Protein AF-A0ABD0R0X5-F1 (afdb_monomer)

Radius of gyration: 23.18 Å; Cα contacts (8 Å, |Δi|>4): 207; chains: 1; bounding box: 58×32×68 Å

Foldseek 3Di:
DDDDDFPDDDDDVDDDDDGDDDDDDAQDPDPDDDDDDDDDPDDDDDDDDDDDFAWAPWDADQQWTWHIGGDRDQKDKTFIAGAPQKDFDDDDRDTWIWIAGRNRDTDPDIPGHIDGHPPWDQPPNNRHTD

Organism: Cirrhinus mrigala (NCBI:txid683832)

Sequence (130 aa):
VDTVAADFLLRKGGEKKFNVKTLRLGPLTKRGFYLAFQAQGACMALLSVRVFFKKCPSLTRSLSVFPETVPRSLVQEAVGQCVANAAQPGPNPRPPKMFCGEDGQWVDQPTTTCTCLPGFEASHGELECR

Solvent-accessible surface area (backbone atoms only — not comparable to full-atom values): 8577 Å² total; per-residue (Å²): 137,86,88,87,78,73,89,65,80,87,48,93,95,50,76,92,73,86,72,87,86,90,80,87,79,72,91,78,86,61,102,71,84,86,87,84,87,88,81,78,99,65,96,80,82,90,86,80,86,86,87,83,84,55,46,20,69,62,46,66,52,52,25,25,39,33,64,66,41,70,42,90,41,72,65,25,83,44,74,28,40,52,30,68,59,31,40,55,76,70,99,76,62,70,74,27,32,39,41,26,30,53,84,24,43,63,58,97,67,58,82,42,61,32,41,51,37,93,94,34,42,73,36,88,86,29,55,38,37,86

Secondary structure (DSSP, 8-state):
-PPP--SS---TTS---------PPPP--SS--------SS---------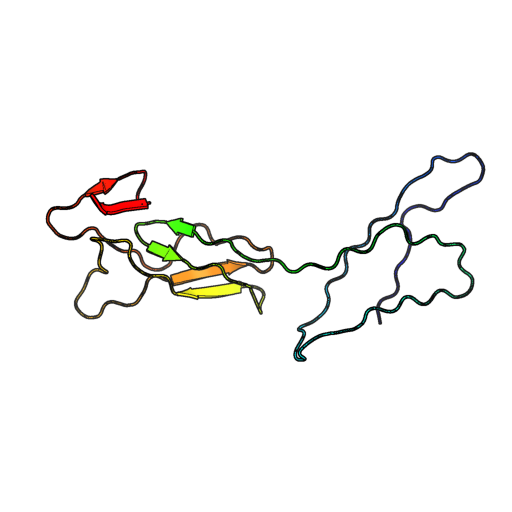-----BPPEEETTEEE--B--SSSEEEEE-EEPTTEE--SSS----EEEEETTSPBPSS-SS--EEPTT--EETTTTEE-

pLDDT: mean 92.13, std 5.0, range [68.5, 98.31]

InterPro domains:
  IPR001090 Ephrin, ligand binding domain [PF01404] (1-56)
  IPR001090 Ephrin, ligand binding domain [PS51550] (1-61)
  IPR001426 Tyrosine-protein kinase, receptor class V, conserved site [PS00791] (100-121)
  IPR008979 Galactose-binding-like domain superfamily [SSF49785] (1-54)
  IPR050449 Ephrin receptor tyrosine kinases [PTHR46877] (1-129)
  IPR061283 Ephrin, cysteine rich domain [PF25599] (57-116)

Nearest PDB structures (foldseek):
  3o8e-assembly1_B  TM=4.842E-01  e=9.921E-01  Homo sapiens
  3l89-assembly2_P  TM=5.386E-01  e=1.807E+00  Homo sapiens
  3o8e-assembly2_D  TM=4.346E-01  e=1.807E+00  Homo sapiens
  8tum-assembly1_e  TM=3.747E-01  e=2.127E+00  Pseudomonas aeruginosa PAO1

Structure (mmCIF, N/CA/C/O backbone):
data_AF-A0ABD0R0X5-F1
#
_entry.id   AF-A0ABD0R0X5-F1
#
loop_
_atom_site.group_PDB
_atom_site.id
_atom_site.type_symbol
_atom_site.label_atom_id
_atom_site.label_alt_id
_atom_site.label_comp_id
_atom_site.label_asym_id
_atom_site.label_entity_id
_atom_site.label_seq_id
_atom_site.pdbx_PDB_ins_code
_atom_site.Cartn_x
_atom_site.Cartn_y
_atom_site.Cartn_z
_atom_site.occupancy
_atom_site.B_iso_or_equiv
_atom_site.auth_seq_id
_atom_site.auth_comp_id
_atom_site.auth_asym_id
_atom_site.auth_atom_id
_atom_site.pdbx_PDB_model_num
ATOM 1 N N . VAL A 1 1 ? 0.006 -0.371 25.856 1.00 68.50 1 VAL A N 1
ATOM 2 C CA . VAL A 1 1 ?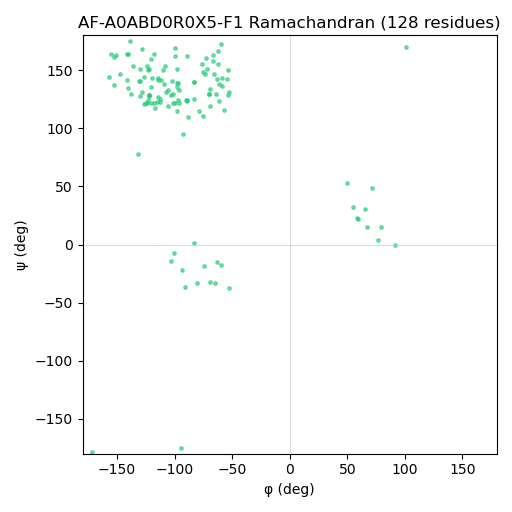 -1.451 -0.255 26.082 1.00 68.50 1 VAL A CA 1
ATOM 3 C C . VAL A 1 1 ? -1.774 1.204 25.877 1.00 68.50 1 VAL A C 1
ATOM 5 O O . VAL A 1 1 ? -1.196 2.011 26.592 1.00 68.50 1 VAL A O 1
ATOM 8 N N . ASP A 1 2 ? -2.585 1.526 24.873 1.00 83.31 2 ASP A N 1
ATOM 9 C CA . ASP A 1 2 ? -2.947 2.912 24.564 1.00 83.31 2 ASP A CA 1
ATOM 10 C C . ASP A 1 2 ? -4.305 3.253 25.174 1.00 83.31 2 ASP A C 1
ATOM 12 O O . ASP A 1 2 ? -5.238 2.447 25.129 1.00 83.31 2 ASP A O 1
ATOM 16 N N . THR A 1 3 ? -4.418 4.459 25.726 1.00 87.50 3 THR A N 1
ATOM 17 C CA . THR A 1 3 ? -5.678 4.989 26.256 1.00 87.50 3 THR A CA 1
ATOM 18 C C . THR A 1 3 ? -6.421 5.730 25.151 1.00 87.50 3 THR A C 1
ATOM 20 O O . THR A 1 3 ? -5.892 6.662 24.548 1.00 87.50 3 THR A O 1
ATOM 23 N N . VAL A 1 4 ? -7.669 5.336 24.900 1.00 89.38 4 VAL A N 1
ATOM 24 C CA . VAL A 1 4 ? -8.527 5.954 23.883 1.00 89.38 4 VAL A CA 1
ATOM 25 C 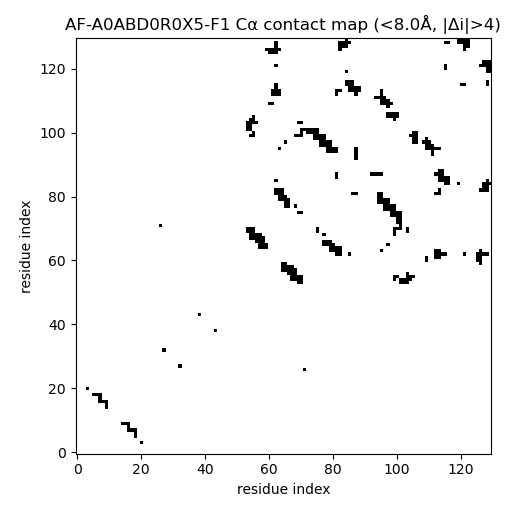C . VAL A 1 4 ? -9.515 6.900 24.555 1.00 89.38 4 VAL A C 1
ATOM 27 O O . VAL A 1 4 ? -10.312 6.475 25.387 1.00 89.38 4 VAL A O 1
ATOM 30 N N . ALA A 1 5 ? -9.487 8.174 24.167 1.00 89.50 5 ALA A N 1
ATOM 31 C CA . ALA A 1 5 ? -10.439 9.184 24.622 1.00 89.50 5 ALA A CA 1
ATOM 32 C C . ALA A 1 5 ? -11.410 9.581 23.501 1.00 89.50 5 ALA A C 1
ATOM 34 O O . ALA A 1 5 ? -11.085 9.491 22.316 1.00 89.50 5 ALA A O 1
ATOM 35 N N . ALA A 1 6 ? -12.604 10.030 23.882 1.00 90.81 6 ALA A N 1
ATOM 36 C CA . ALA A 1 6 ? -13.567 10.617 22.959 1.00 90.81 6 ALA A CA 1
ATOM 37 C C . ALA A 1 6 ? -13.252 12.102 22.727 1.00 90.81 6 ALA A C 1
ATOM 39 O O . ALA A 1 6 ? -12.944 12.818 23.677 1.00 90.81 6 ALA A O 1
ATOM 40 N N . ASP A 1 7 ? -13.394 12.566 21.487 1.00 90.50 7 ASP A N 1
ATOM 41 C CA . ASP A 1 7 ? -13.358 13.997 21.156 1.00 90.50 7 ASP A CA 1
ATOM 42 C C . ASP A 1 7 ? -14.712 14.658 21.447 1.00 90.50 7 ASP A C 1
ATOM 44 O O . ASP A 1 7 ? -14.787 15.813 21.863 1.00 90.50 7 ASP A O 1
ATOM 48 N N . PHE A 1 8 ? -15.800 13.901 21.274 1.00 90.62 8 PHE A N 1
ATOM 49 C CA . PHE A 1 8 ? -17.169 14.342 21.516 1.00 90.62 8 PHE A CA 1
ATOM 50 C C . PHE A 1 8 ? -17.860 13.442 22.538 1.00 90.62 8 PHE A C 1
ATOM 52 O O . PHE A 1 8 ? -17.910 12.219 22.381 1.00 90.62 8 PHE A O 1
ATOM 59 N N . LEU A 1 9 ? -18.451 14.062 23.559 1.00 89.31 9 LEU A N 1
ATOM 60 C CA . LEU A 1 9 ? -19.263 13.385 24.567 1.00 89.31 9 LEU A CA 1
ATOM 61 C C . LEU A 1 9 ? -20.748 13.526 24.232 1.00 89.31 9 LEU A C 1
ATOM 63 O O . LEU A 1 9 ? -21.219 14.621 23.920 1.00 89.31 9 LEU A O 1
ATOM 67 N N . LEU A 1 10 ? -21.495 12.427 24.344 1.00 87.25 10 LEU A N 1
ATOM 68 C CA . LEU A 1 10 ? -22.945 12.453 24.187 1.00 87.25 10 LEU A CA 1
ATOM 69 C C . LEU A 1 10 ? -23.573 13.189 25.379 1.00 87.25 10 LEU A C 1
ATOM 71 O O . LEU A 1 10 ? -23.435 12.763 26.524 1.00 87.25 10 LEU A O 1
ATOM 75 N N . ARG A 1 11 ? -24.274 14.292 25.105 1.00 86.94 11 ARG A N 1
ATOM 76 C CA . ARG A 1 11 ? -25.010 15.075 26.109 1.00 86.94 11 ARG A CA 1
ATOM 77 C C . ARG A 1 11 ? -26.513 14.922 25.901 1.00 86.94 11 ARG A C 1
ATOM 79 O O . ARG A 1 11 ? -26.977 14.738 24.777 1.00 86.94 11 ARG A O 1
ATOM 86 N N . LYS A 1 12 ? -27.289 15.017 26.983 1.00 85.06 12 LYS A N 1
ATOM 87 C CA . LYS A 1 12 ? -28.757 14.965 26.923 1.00 85.06 12 LYS A CA 1
ATOM 88 C C . LYS A 1 12 ? -29.277 16.134 26.073 1.00 85.06 12 LYS A C 1
ATOM 90 O O . LYS A 1 12 ? -28.956 17.279 26.366 1.00 85.06 12 LYS A O 1
ATOM 95 N N . GLY A 1 13 ? -30.043 15.832 25.022 1.00 84.75 13 GLY A N 1
ATOM 96 C CA . GLY A 1 13 ? -30.529 16.828 24.054 1.00 84.75 13 GLY A CA 1
ATOM 97 C C . GLY A 1 13 ? -29.483 17.310 23.039 1.00 84.75 13 GLY A C 1
ATOM 98 O O . GLY A 1 13 ? -29.781 18.198 22.250 1.00 84.75 13 GLY A O 1
ATOM 99 N N . GLY A 1 14 ? -28.271 16.745 23.055 1.00 81.75 14 GLY A N 1
ATOM 100 C CA . GLY A 1 14 ? -27.226 17.035 22.077 1.00 81.75 14 GLY A CA 1
ATOM 101 C C . GLY A 1 14 ? -27.290 16.125 20.851 1.00 81.75 14 GLY A C 1
ATOM 102 O O . GLY A 1 14 ? -27.880 15.042 20.880 1.00 81.75 14 GLY A O 1
ATOM 103 N N . GLU A 1 15 ? -26.632 16.550 19.776 1.00 84.94 15 GLU A N 1
ATOM 104 C CA . GLU A 1 15 ? -26.463 15.732 18.576 1.00 84.94 15 GLU A CA 1
ATOM 105 C C . GLU A 1 15 ? -25.651 14.465 18.862 1.00 84.94 15 GLU A C 1
ATOM 107 O O . GLU A 1 15 ? -24.653 14.478 19.592 1.00 84.94 15 GLU A O 1
ATOM 112 N N . LYS A 1 16 ? -26.046 13.360 18.224 1.00 85.19 16 LYS A N 1
ATOM 113 C CA . LYS A 1 16 ? -25.260 12.126 18.232 1.00 85.19 16 LYS A CA 1
ATOM 114 C C . LYS A 1 16 ? -24.067 12.292 17.294 1.00 85.19 16 LYS A C 1
ATOM 116 O O . LYS A 1 16 ? -24.237 12.325 16.079 1.00 85.19 16 LYS A O 1
ATOM 121 N N . LYS A 1 17 ? -22.863 12.363 17.863 1.00 89.12 17 LYS A N 1
ATOM 122 C CA . LYS A 1 17 ? -21.594 12.376 17.124 1.00 89.12 17 LYS A CA 1
ATOM 123 C C . LYS A 1 17 ? -20.827 11.083 17.375 1.00 89.12 17 LYS A C 1
ATOM 125 O O . LYS A 1 17 ? -20.816 10.570 18.493 1.00 89.12 17 LYS A O 1
ATOM 130 N N . PHE A 1 18 ? -20.186 10.567 16.333 1.00 91.44 18 PHE A N 1
ATOM 131 C CA . PHE A 1 18 ? -19.337 9.384 16.420 1.00 91.44 18 PHE A CA 1
ATOM 132 C C . PHE A 1 18 ? -17.875 9.794 16.562 1.00 91.44 18 PHE A C 1
ATOM 134 O O . PHE A 1 18 ? -17.416 10.724 15.903 1.00 91.44 18 PHE A O 1
ATOM 141 N N . ASN A 1 19 ? -17.146 9.085 17.421 1.00 93.25 19 ASN A N 1
ATOM 142 C CA . ASN A 1 19 ? -15.714 9.283 17.604 1.00 93.25 19 ASN A CA 1
ATOM 143 C C . ASN A 1 19 ? -14.954 8.267 16.750 1.00 93.25 19 ASN A C 1
ATOM 145 O O . ASN A 1 19 ? -15.269 7.078 16.786 1.00 93.25 19 ASN A O 1
ATOM 149 N N . VAL A 1 20 ? -13.940 8.726 16.018 1.00 95.19 20 VAL A N 1
ATOM 150 C CA . VAL A 1 20 ? -13.036 7.863 15.248 1.00 95.19 20 VAL A CA 1
ATOM 151 C C . VAL A 1 20 ? -11.624 8.087 15.759 1.00 95.19 20 VAL A C 1
ATOM 153 O O . VAL A 1 20 ? -11.122 9.207 15.738 1.00 95.19 20 VAL A O 1
ATOM 156 N N . LYS A 1 21 ? -10.982 7.015 16.224 1.00 94.50 21 LYS A N 1
ATOM 157 C CA . LYS A 1 21 ? -9.595 7.037 16.685 1.00 94.50 21 LYS A CA 1
ATOM 158 C C . LYS A 1 21 ? -8.780 6.028 15.895 1.00 94.50 21 LYS A C 1
ATOM 160 O O . LYS A 1 21 ? -9.118 4.848 15.850 1.00 94.50 21 LYS A O 1
ATOM 165 N N . THR A 1 22 ? -7.706 6.514 15.283 1.00 93.56 22 THR A N 1
ATOM 166 C CA . THR A 1 22 ? -6.752 5.702 14.526 1.00 93.56 22 THR A CA 1
ATOM 167 C C . THR A 1 22 ? -5.482 5.566 15.348 1.00 93.56 22 THR A C 1
ATOM 169 O O . THR A 1 22 ? -4.839 6.564 15.661 1.00 93.56 22 THR A O 1
ATOM 172 N N . LEU A 1 23 ? -5.124 4.331 15.689 1.00 92.44 23 LEU A N 1
ATOM 173 C CA . LEU A 1 23 ? -3.910 4.001 16.430 1.00 92.44 23 LEU A CA 1
ATOM 174 C C . LEU A 1 23 ? -2.973 3.193 15.538 1.00 92.44 23 LEU A C 1
ATOM 176 O O . LEU A 1 23 ? -3.419 2.338 14.769 1.00 92.44 23 LEU A O 1
ATOM 180 N N . ARG A 1 24 ? -1.670 3.453 15.649 1.00 89.12 24 ARG A N 1
ATOM 181 C CA . ARG A 1 24 ? -0.642 2.652 14.982 1.00 89.12 24 ARG A CA 1
ATOM 182 C C . ARG A 1 24 ? -0.232 1.510 15.899 1.00 89.12 24 ARG A C 1
ATOM 184 O O . ARG A 1 24 ? 0.217 1.740 17.016 1.00 89.12 24 ARG A O 1
ATOM 191 N N . LEU A 1 25 ? -0.358 0.285 15.406 1.00 88.75 25 LEU A N 1
ATOM 192 C CA . LEU A 1 25 ? 0.149 -0.897 16.093 1.00 88.75 25 LEU A CA 1
ATOM 193 C C . LEU A 1 25 ? 1.599 -1.117 15.648 1.00 88.75 25 LEU A C 1
ATOM 195 O O . LEU A 1 25 ? 1.871 -1.168 14.449 1.00 88.75 25 LEU A O 1
ATOM 199 N N . GLY A 1 26 ? 2.521 -1.174 16.616 1.00 78.56 26 GLY A N 1
ATOM 200 C CA . GLY A 1 26 ? 3.964 -1.316 16.378 1.00 78.56 26 GLY A CA 1
ATOM 201 C C . GLY A 1 26 ? 4.335 -2.598 15.620 1.00 78.56 26 GLY A C 1
ATOM 202 O O . GLY A 1 26 ? 3.469 -3.448 15.393 1.00 78.56 26 GLY A O 1
ATOM 203 N N . PRO A 1 27 ? 5.609 -2.766 15.215 1.00 86.75 27 PRO A N 1
ATOM 204 C CA . PRO A 1 27 ? 5.993 -3.830 14.295 1.00 86.75 27 PRO A CA 1
ATOM 205 C C . PRO A 1 27 ? 5.594 -5.203 14.844 1.00 86.75 27 PRO A C 1
ATOM 207 O O . PRO A 1 27 ? 6.079 -5.656 15.882 1.00 86.75 27 PRO A O 1
ATOM 210 N N . LEU A 1 28 ? 4.690 -5.869 14.129 1.00 89.75 28 LEU A N 1
ATOM 211 C CA . LEU A 1 28 ? 4.209 -7.196 14.485 1.00 89.75 28 LEU A CA 1
ATOM 212 C C . LEU A 1 28 ? 5.252 -8.234 14.059 1.00 89.75 28 LEU A C 1
ATOM 214 O O . LEU A 1 28 ? 5.523 -8.408 12.873 1.00 89.75 28 LEU A O 1
ATOM 218 N N . THR A 1 29 ? 5.847 -8.926 15.032 1.00 90.81 29 THR A N 1
ATOM 219 C CA . THR A 1 29 ? 6.917 -9.918 14.796 1.00 90.81 29 THR A CA 1
ATOM 220 C C . THR A 1 29 ? 6.438 -11.366 14.885 1.00 90.81 29 THR A C 1
ATOM 222 O O . THR A 1 29 ? 7.144 -12.289 14.482 1.00 90.81 29 THR A O 1
ATOM 225 N N . LYS A 1 30 ? 5.239 -11.589 15.432 1.00 94.75 30 LYS A N 1
ATOM 226 C CA . LYS A 1 30 ? 4.602 -12.906 15.540 1.00 94.75 30 LYS A CA 1
ATOM 227 C C . LYS A 1 30 ? 3.565 -13.079 14.430 1.00 94.75 30 LYS A C 1
ATOM 229 O O . LYS A 1 30 ? 3.191 -12.126 13.757 1.00 94.75 30 LYS A O 1
ATOM 234 N N . ARG A 1 31 ? 3.072 -14.309 14.262 1.00 94.62 31 ARG A N 1
ATOM 235 C CA . ARG A 1 31 ? 2.096 -14.667 13.212 1.00 94.62 31 ARG A CA 1
ATOM 236 C C . ARG A 1 31 ? 0.738 -13.963 13.339 1.00 94.62 31 ARG A C 1
ATOM 238 O O . ARG A 1 31 ? -0.034 -13.986 12.392 1.00 94.62 31 ARG A O 1
ATOM 245 N N . GLY A 1 32 ? 0.439 -13.371 14.490 1.00 92.94 32 GLY A N 1
ATOM 246 C CA . GLY A 1 32 ? -0.814 -12.673 14.735 1.00 92.94 32 GLY A CA 1
ATOM 247 C C . GLY A 1 32 ? -0.792 -11.936 16.067 1.00 92.94 32 GLY A C 1
ATOM 248 O O . GLY A 1 32 ? 0.211 -11.951 16.785 1.00 92.94 32 GLY A O 1
ATOM 249 N N . PHE A 1 33 ? -1.910 -11.294 16.380 1.00 93.81 33 PHE A N 1
ATOM 250 C CA . PHE A 1 33 ? -2.117 -10.536 17.607 1.00 93.81 33 PHE A CA 1
ATOM 251 C C . PHE A 1 33 ? -3.598 -10.561 17.994 1.00 93.81 33 PHE A C 1
ATOM 253 O O . PHE A 1 33 ? -4.457 -10.868 17.169 1.00 93.81 33 PHE A O 1
ATOM 260 N N . TYR A 1 34 ? -3.881 -10.215 19.246 1.00 94.88 34 TYR A N 1
ATOM 261 C CA . TYR A 1 34 ? -5.235 -10.052 19.763 1.00 94.88 34 TYR A CA 1
ATOM 262 C C . TYR A 1 34 ? -5.451 -8.589 20.139 1.00 94.88 34 TYR A C 1
ATOM 264 O O . TYR A 1 34 ? -4.537 -7.934 20.641 1.00 94.88 34 TYR A O 1
ATOM 272 N N . LEU A 1 35 ? -6.663 -8.087 19.909 1.00 94.56 35 LEU A N 1
ATOM 273 C CA . LEU A 1 35 ? -7.109 -6.794 20.419 1.00 94.56 35 LEU A CA 1
ATOM 274 C C . LEU A 1 35 ? -8.084 -7.028 21.567 1.00 94.56 35 LEU A C 1
ATOM 276 O O . LEU A 1 35 ? -9.003 -7.834 21.447 1.00 94.56 35 LEU A O 1
ATOM 280 N N . ALA A 1 36 ? -7.884 -6.305 22.663 1.00 94.12 36 ALA A N 1
ATOM 281 C CA . ALA A 1 36 ? -8.771 -6.310 23.815 1.00 94.12 36 ALA A CA 1
ATOM 282 C C . ALA A 1 36 ? -9.099 -4.867 24.205 1.00 94.12 36 ALA A C 1
ATOM 284 O O . ALA A 1 36 ? -8.233 -3.993 24.159 1.00 94.12 36 ALA A O 1
ATOM 285 N N . PHE A 1 37 ? -10.350 -4.632 24.595 1.00 92.75 37 PHE A N 1
ATOM 286 C CA . PHE A 1 37 ? -10.849 -3.327 25.014 1.00 92.75 37 PHE A CA 1
ATOM 287 C C . PHE A 1 37 ? -11.237 -3.410 26.484 1.00 92.75 37 PHE A C 1
ATOM 289 O O . PHE A 1 37 ? -12.067 -4.235 26.861 1.00 92.75 37 PHE A O 1
ATOM 296 N N . GLN A 1 38 ? -10.638 -2.556 27.308 1.00 91.88 38 GLN A N 1
ATOM 297 C CA . GLN A 1 38 ? -10.974 -2.443 28.719 1.00 91.88 38 GLN A CA 1
ATOM 298 C C . GLN A 1 38 ? -11.588 -1.070 28.974 1.00 91.88 38 GLN A C 1
ATOM 300 O O . GLN A 1 38 ? -10.993 -0.050 28.635 1.00 91.88 38 GLN A O 1
ATOM 305 N N . ALA A 1 39 ? -12.766 -1.052 29.591 1.00 88.38 39 ALA A N 1
ATOM 306 C CA . ALA A 1 39 ? -13.431 0.162 30.035 1.00 88.38 39 ALA A CA 1
ATOM 307 C C . ALA A 1 39 ? -13.689 0.064 31.540 1.00 88.38 39 ALA A C 1
ATOM 309 O O . ALA A 1 39 ? -14.241 -0.927 32.013 1.00 88.38 39 ALA A O 1
ATOM 310 N N . GLN A 1 40 ? -13.288 1.088 32.290 1.00 87.50 40 GLN A N 1
ATOM 311 C CA . GLN A 1 40 ? -13.570 1.212 33.719 1.00 87.50 40 GLN A CA 1
ATOM 312 C C . GLN A 1 40 ? -14.262 2.553 33.955 1.00 87.50 40 GLN A C 1
ATOM 314 O O . GLN A 1 40 ? -13.732 3.595 33.580 1.00 87.50 40 GLN A O 1
ATOM 319 N N . GLY A 1 41 ? -15.468 2.529 34.526 1.00 86.44 41 GLY A N 1
ATOM 320 C CA . GLY A 1 41 ? -16.210 3.749 34.865 1.00 86.44 41 GLY A CA 1
ATOM 321 C C . GLY A 1 41 ? -16.683 4.599 33.674 1.00 86.44 41 GLY A C 1
ATOM 322 O O . GLY A 1 41 ? -17.061 5.749 33.874 1.00 86.44 41 GLY A O 1
ATOM 323 N N . ALA A 1 42 ? -16.677 4.066 32.446 1.00 86.50 42 ALA A N 1
ATOM 324 C CA . ALA A 1 42 ? -17.097 4.783 31.241 1.00 86.50 42 ALA A CA 1
ATOM 325 C C . ALA A 1 42 ? -18.425 4.246 30.684 1.00 86.50 42 ALA A C 1
ATOM 327 O O . ALA A 1 42 ? -18.624 3.037 30.583 1.00 86.50 42 ALA A O 1
ATOM 328 N N . CYS A 1 43 ? -19.309 5.148 30.251 1.00 88.56 43 CYS A N 1
ATOM 329 C CA . CYS A 1 43 ? -20.475 4.807 29.435 1.00 88.56 43 CYS A CA 1
ATOM 330 C C . 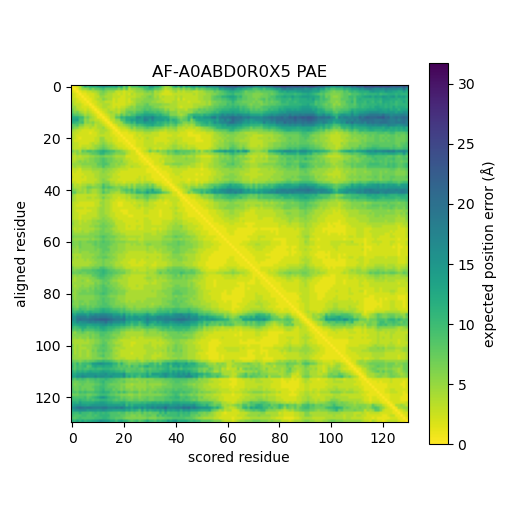CYS A 1 43 ? -20.089 4.948 27.957 1.00 88.56 43 CYS A C 1
ATOM 332 O O . CYS A 1 43 ? -20.091 6.052 27.412 1.00 88.56 43 CYS A O 1
ATOM 334 N N . MET A 1 44 ? -19.689 3.842 27.326 1.00 88.88 44 MET A N 1
ATOM 335 C CA . MET A 1 44 ? -19.226 3.830 25.937 1.00 88.88 44 MET A CA 1
ATOM 336 C C . MET A 1 44 ? -19.921 2.751 25.108 1.00 88.88 44 MET A C 1
ATOM 338 O O . MET A 1 44 ? -20.281 1.695 25.620 1.00 88.88 44 MET A O 1
ATOM 342 N N . ALA A 1 45 ? -20.047 3.008 23.807 1.00 89.75 45 ALA A N 1
ATOM 343 C CA . ALA A 1 45 ? -20.478 2.028 22.819 1.00 89.75 45 ALA A CA 1
ATOM 344 C C . ALA A 1 45 ? -19.410 1.919 21.726 1.00 89.75 45 ALA A C 1
ATOM 346 O O . ALA A 1 45 ? -19.066 2.914 21.085 1.00 89.75 45 ALA A O 1
ATOM 347 N N . LEU A 1 46 ? -18.880 0.713 21.518 1.00 93.06 46 LEU A N 1
ATOM 348 C CA . LEU A 1 46 ? -17.940 0.425 20.439 1.00 93.06 46 LEU A CA 1
ATOM 349 C C . LEU A 1 46 ? -18.729 0.028 19.189 1.00 93.06 46 LEU A C 1
ATOM 351 O O . LEU A 1 46 ? -19.345 -1.031 19.160 1.00 93.06 46 LEU A O 1
ATOM 355 N N . LEU A 1 47 ? -18.738 0.892 18.173 1.00 94.25 47 LEU A N 1
ATOM 356 C CA . LEU A 1 47 ? -19.596 0.703 16.995 1.00 94.25 47 LEU A CA 1
ATOM 357 C C . LEU A 1 47 ? -18.926 -0.090 15.872 1.00 94.25 47 LEU A C 1
ATOM 359 O O . LEU A 1 47 ? -19.588 -0.845 15.169 1.00 94.25 47 LEU A O 1
ATOM 363 N N . SER A 1 48 ? -17.625 0.106 15.669 1.00 96.00 48 SER A N 1
ATOM 364 C CA . SER A 1 48 ? -16.863 -0.574 14.625 1.00 96.00 48 SER A CA 1
ATOM 365 C C . SER A 1 48 ? -15.386 -0.603 14.985 1.00 96.00 48 SER A C 1
ATOM 367 O O . SER A 1 48 ? -14.856 0.349 15.560 1.00 96.00 48 SER A O 1
ATOM 369 N N . VAL A 1 49 ? -14.724 -1.699 14.625 1.00 96.12 49 VAL A N 1
ATOM 370 C CA . VAL A 1 49 ? -13.275 -1.856 14.716 1.00 96.12 49 VAL A CA 1
ATOM 371 C C . VAL A 1 49 ? -12.784 -2.291 13.348 1.00 96.12 49 VAL A C 1
ATOM 373 O O . VAL A 1 49 ? -13.185 -3.336 12.840 1.00 96.12 49 VAL A O 1
ATOM 376 N N . ARG A 1 50 ? -11.896 -1.494 12.753 1.00 96.81 50 ARG A N 1
ATOM 377 C CA . ARG A 1 50 ? -11.240 -1.833 11.493 1.00 96.81 50 ARG A CA 1
ATOM 378 C C . ARG A 1 50 ? -9.747 -1.960 11.722 1.00 96.81 50 ARG A C 1
ATOM 380 O O . ARG A 1 50 ? -9.078 -0.987 12.054 1.00 96.81 50 ARG A O 1
ATOM 387 N N . VAL A 1 51 ? -9.237 -3.158 11.483 1.00 95.56 51 VAL A N 1
ATOM 388 C CA . VAL A 1 51 ? -7.806 -3.450 11.470 1.00 95.56 51 VAL A CA 1
ATOM 389 C C . VAL A 1 51 ? -7.358 -3.516 10.019 1.00 95.56 51 VAL A C 1
ATOM 391 O O . VAL A 1 51 ? -7.990 -4.184 9.204 1.00 95.56 51 VAL A O 1
ATOM 394 N N . PHE A 1 52 ? -6.291 -2.803 9.680 1.00 94.50 52 PHE A N 1
ATOM 395 C CA . PHE A 1 52 ? -5.739 -2.802 8.332 1.00 94.50 52 PHE A CA 1
ATOM 396 C C . PHE A 1 52 ? -4.243 -2.498 8.367 1.00 94.50 52 PHE A C 1
ATOM 398 O O . PHE A 1 52 ? -3.726 -1.944 9.335 1.00 94.50 52 PHE A O 1
ATOM 405 N N . PHE A 1 53 ? -3.566 -2.843 7.280 1.00 94.12 53 PHE A N 1
ATOM 406 C CA . PHE A 1 53 ? -2.225 -2.372 6.967 1.00 94.12 53 PHE A CA 1
ATOM 407 C C . PHE A 1 53 ? -2.272 -1.644 5.626 1.00 94.12 53 PHE A C 1
ATOM 409 O O . PHE A 1 53 ? -3.210 -1.815 4.842 1.00 94.12 53 PHE A O 1
ATOM 416 N N . LYS A 1 54 ? -1.274 -0.804 5.379 1.00 95.31 54 LYS A N 1
ATOM 417 C CA . LYS A 1 54 ? -1.118 -0.104 4.108 1.00 95.31 54 LYS A CA 1
ATOM 418 C C . LYS A 1 54 ? -0.120 -0.849 3.231 1.00 95.31 54 LYS A C 1
ATOM 420 O O . LYS A 1 54 ? 0.766 -1.531 3.740 1.00 95.31 54 LYS A O 1
ATOM 425 N N . LYS A 1 55 ? -0.296 -0.739 1.919 1.00 97.19 55 LYS A N 1
ATOM 426 C CA . LYS A 1 55 ? 0.566 -1.353 0.910 1.00 97.19 55 LYS A CA 1
ATOM 427 C C . LYS A 1 55 ? 0.612 -0.459 -0.319 1.00 97.19 55 LYS A C 1
ATOM 429 O O . LYS A 1 55 ? -0.398 0.169 -0.632 1.00 97.19 55 LYS A O 1
ATOM 434 N N . CYS A 1 56 ? 1.747 -0.440 -1.001 1.00 98.31 56 CYS A N 1
ATOM 435 C CA . CYS A 1 56 ? 1.841 0.143 -2.327 1.00 98.31 56 CYS A CA 1
ATOM 436 C C . CYS A 1 56 ? 1.371 -0.901 -3.350 1.00 98.31 56 CYS A C 1
ATOM 438 O O . CYS A 1 56 ? 1.880 -2.028 -3.323 1.00 98.31 56 CYS A O 1
ATOM 440 N N . PRO A 1 57 ? 0.385 -0.586 -4.210 1.00 97.94 57 PRO A N 1
ATOM 441 C CA . PRO A 1 57 ? -0.114 -1.527 -5.208 1.00 97.94 57 PRO A CA 1
ATOM 442 C C . PRO A 1 57 ? 0.963 -1.827 -6.255 1.00 97.94 57 PRO A C 1
ATOM 444 O O . PRO A 1 57 ? 1.924 -1.070 -6.394 1.00 97.94 57 PRO A O 1
ATOM 447 N N . SER A 1 58 ? 0.792 -2.908 -7.019 1.00 97.38 58 SER A N 1
ATOM 448 C CA . SER A 1 58 ? 1.645 -3.123 -8.190 1.00 97.38 58 SER A CA 1
ATOM 449 C C . SER A 1 58 ? 1.512 -1.944 -9.159 1.00 97.38 58 SER A C 1
ATOM 451 O O . SER A 1 58 ? 0.412 -1.434 -9.377 1.00 97.38 58 SER A O 1
ATOM 453 N N . LEU A 1 59 ? 2.644 -1.493 -9.691 1.00 95.81 59 LEU A N 1
ATOM 454 C CA . LEU A 1 59 ? 2.743 -0.306 -10.530 1.00 95.81 59 LEU A CA 1
ATOM 455 C C . LEU A 1 59 ? 3.721 -0.575 -11.668 1.00 95.81 59 LEU A C 1
ATOM 457 O O . LEU A 1 59 ? 4.828 -1.048 -11.424 1.00 95.81 59 LEU A O 1
ATOM 461 N N . THR A 1 60 ? 3.345 -0.201 -12.886 1.00 95.81 60 THR A N 1
ATOM 462 C CA . THR A 1 60 ? 4.286 -0.086 -14.002 1.00 95.81 60 THR A CA 1
ATOM 463 C C . THR A 1 60 ? 4.595 1.386 -14.230 1.00 95.81 60 THR A C 1
ATOM 465 O O . THR A 1 60 ? 3.678 2.200 -14.328 1.00 95.81 60 THR A O 1
ATOM 468 N N . ARG A 1 61 ? 5.878 1.745 -14.281 1.00 94.12 61 ARG A N 1
ATOM 469 C CA . ARG A 1 61 ? 6.339 3.112 -14.543 1.00 94.12 61 ARG A CA 1
ATOM 470 C C . ARG A 1 61 ? 7.720 3.075 -15.181 1.00 94.12 61 ARG A C 1
ATOM 472 O O . ARG A 1 61 ? 8.570 2.303 -14.742 1.00 94.12 61 ARG A O 1
ATOM 479 N N . SER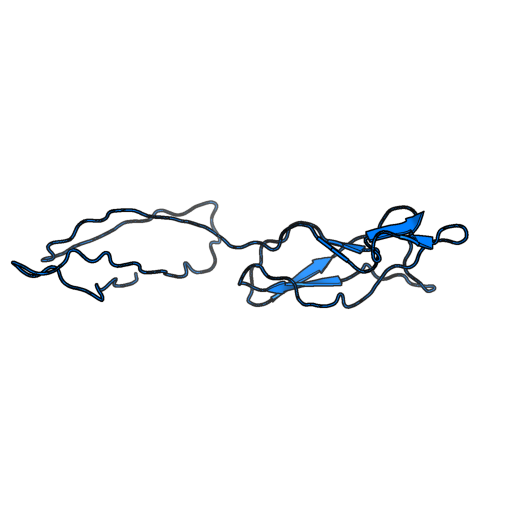 A 1 62 ? 7.939 3.902 -16.202 1.00 93.88 62 SER A N 1
ATOM 480 C CA . SER A 1 62 ? 9.223 4.007 -16.908 1.00 93.88 62 SER A CA 1
ATOM 481 C C . SER A 1 62 ? 9.774 2.643 -17.331 1.00 93.88 62 SER A C 1
ATOM 483 O O . SER A 1 62 ? 10.893 2.247 -16.979 1.00 93.88 62 SER A O 1
ATOM 485 N N . LEU A 1 63 ? 8.917 1.890 -18.032 1.00 96.12 63 LEU A N 1
ATOM 486 C CA . LEU A 1 63 ? 9.198 0.565 -18.590 1.00 96.12 63 LEU A CA 1
ATOM 487 C C . LEU A 1 63 ? 9.616 -0.480 -17.540 1.00 96.12 63 LEU A C 1
ATOM 489 O O . LEU A 1 63 ? 10.258 -1.481 -17.860 1.00 96.12 63 LEU A O 1
ATOM 493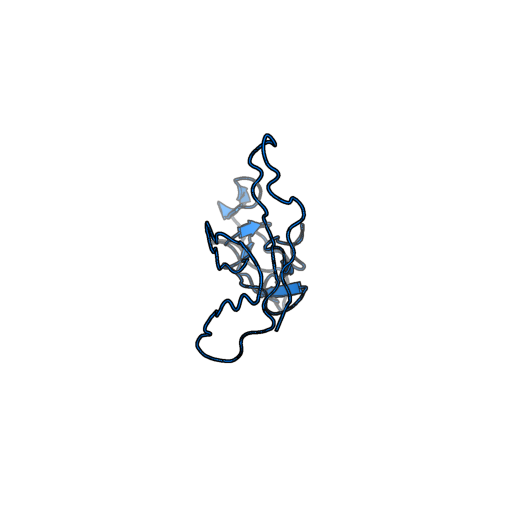 N N . SER A 1 64 ? 9.243 -0.253 -16.280 1.00 96.06 64 SER A N 1
ATOM 494 C CA . SER A 1 64 ? 9.582 -1.103 -15.140 1.00 96.06 64 SER A CA 1
ATOM 495 C C . SER A 1 64 ? 8.324 -1.466 -14.354 1.00 96.06 64 SER A C 1
ATOM 497 O O . SER A 1 64 ? 7.530 -0.591 -14.015 1.00 96.06 64 SER A O 1
ATOM 499 N N . VAL A 1 65 ? 8.144 -2.749 -14.049 1.00 96.50 65 VAL A N 1
ATOM 500 C CA . VAL A 1 65 ? 7.062 -3.287 -13.220 1.00 96.50 65 VAL A CA 1
ATOM 501 C C . VAL A 1 65 ? 7.562 -3.463 -11.793 1.00 96.50 65 VAL A C 1
ATOM 503 O O . VAL A 1 65 ? 8.540 -4.172 -11.550 1.00 96.50 65 VAL A O 1
ATOM 506 N N . PHE A 1 66 ? 6.862 -2.857 -10.842 1.00 97.12 66 PHE A N 1
ATOM 507 C CA . PHE A 1 66 ? 7.097 -3.000 -9.412 1.00 97.12 66 PHE A CA 1
ATOM 508 C C . PHE A 1 66 ? 5.983 -3.851 -8.785 1.00 97.12 66 PHE A C 1
ATOM 510 O O . PHE A 1 66 ? 4.793 -3.615 -9.045 1.00 97.12 66 PHE A O 1
ATOM 517 N N . PRO A 1 67 ? 6.334 -4.861 -7.970 1.00 97.44 67 PRO A N 1
ATOM 518 C CA . PRO A 1 67 ? 5.347 -5.701 -7.310 1.00 97.44 67 PRO A CA 1
ATOM 519 C C . PRO A 1 67 ? 4.648 -4.945 -6.178 1.00 97.44 67 PRO A C 1
ATOM 521 O O . PRO A 1 67 ? 5.168 -3.974 -5.621 1.00 97.44 67 PRO A O 1
ATOM 524 N N . GLU A 1 68 ? 3.477 -5.444 -5.786 1.00 97.88 68 GLU A N 1
ATOM 525 C CA . GLU A 1 68 ? 2.822 -4.995 -4.561 1.00 97.88 68 GLU A CA 1
ATOM 526 C C . GLU A 1 68 ? 3.776 -5.119 -3.362 1.00 97.88 68 GLU A C 1
ATOM 528 O O . GLU A 1 68 ? 4.375 -6.171 -3.135 1.00 97.88 68 GLU A O 1
ATOM 533 N N . THR A 1 69 ? 3.921 -4.036 -2.596 1.00 97.81 69 THR A N 1
ATOM 534 C CA . THR A 1 69 ? 4.921 -3.934 -1.527 1.00 97.81 69 THR A CA 1
ATOM 535 C C . THR A 1 69 ? 4.279 -3.464 -0.227 1.00 97.81 69 THR A C 1
ATOM 537 O O . THR A 1 69 ? 3.602 -2.437 -0.183 1.00 97.81 69 THR A O 1
ATOM 540 N N . VAL A 1 70 ? 4.509 -4.207 0.860 1.00 96.19 70 VAL A N 1
ATOM 541 C CA . VAL A 1 70 ? 4.086 -3.822 2.214 1.00 96.19 70 VAL A CA 1
ATOM 542 C C . VAL A 1 70 ? 5.279 -3.190 2.943 1.00 96.19 70 VAL A C 1
ATOM 544 O O . VAL A 1 70 ? 6.263 -3.893 3.192 1.00 96.19 70 VAL A O 1
ATOM 547 N N . PRO A 1 71 ? 5.223 -1.895 3.298 1.00 95.00 71 PRO A N 1
ATOM 548 C CA . PRO A 1 71 ? 6.324 -1.211 3.962 1.00 95.00 71 PRO A CA 1
ATOM 549 C C . PRO A 1 71 ? 6.490 -1.715 5.402 1.00 95.00 71 PRO A C 1
ATOM 551 O O . PRO A 1 71 ? 5.530 -1.779 6.171 1.00 95.00 71 PRO A O 1
ATOM 554 N N . ARG A 1 72 ? 7.722 -2.081 5.780 1.00 90.69 72 ARG A N 1
ATOM 555 C CA . ARG A 1 72 ? 8.082 -2.479 7.160 1.00 90.69 72 ARG A CA 1
ATOM 556 C C . ARG A 1 72 ? 8.764 -1.359 7.952 1.00 90.69 72 ARG A C 1
ATOM 558 O O . ARG A 1 72 ? 8.998 -1.502 9.149 1.00 90.69 72 ARG A O 1
ATOM 565 N N . SER A 1 73 ? 9.072 -0.265 7.272 1.00 90.44 73 SER A N 1
ATOM 566 C CA . SER A 1 73 ? 9.755 0.940 7.737 1.00 90.44 73 SER A CA 1
ATOM 567 C C . SER A 1 73 ? 9.062 2.165 7.135 1.00 90.44 73 SER A C 1
ATOM 569 O O . SER A 1 73 ? 8.170 2.021 6.301 1.00 90.44 73 SER A O 1
ATOM 571 N N . LEU A 1 74 ? 9.490 3.371 7.527 1.00 91.81 74 LEU A N 1
ATOM 572 C CA . LEU A 1 74 ? 8.974 4.631 6.968 1.00 91.81 74 LEU A CA 1
ATOM 573 C C . LEU A 1 74 ? 9.042 4.661 5.433 1.00 91.81 74 LEU A C 1
ATOM 575 O O . LEU A 1 74 ? 8.139 5.171 4.776 1.00 91.81 74 LEU A O 1
ATOM 579 N N . VAL A 1 75 ? 10.118 4.092 4.887 1.00 94.75 75 VAL A N 1
ATOM 580 C CA . VAL A 1 75 ? 10.373 3.946 3.456 1.00 94.75 75 VAL A CA 1
ATOM 581 C C . VAL A 1 75 ? 10.933 2.546 3.213 1.00 94.75 75 VAL A C 1
ATOM 583 O O . VAL A 1 75 ? 11.869 2.128 3.900 1.00 94.75 75 VAL A O 1
ATOM 586 N N . GLN A 1 76 ? 10.356 1.819 2.261 1.00 96.25 76 GLN A N 1
ATOM 587 C CA . GLN A 1 76 ? 10.725 0.454 1.892 1.00 96.25 76 GLN A CA 1
ATOM 588 C C . GLN A 1 76 ? 11.194 0.422 0.437 1.00 96.25 76 GLN A C 1
ATOM 590 O O . GLN A 1 76 ? 10.435 0.766 -0.464 1.00 96.25 76 GLN A O 1
ATOM 595 N N . GLU A 1 77 ? 12.428 -0.023 0.197 1.00 95.88 77 GLU A N 1
ATOM 596 C CA . GLU A 1 77 ? 12.913 -0.281 -1.164 1.00 95.88 77 GLU A CA 1
ATOM 597 C C . GLU A 1 77 ? 12.185 -1.498 -1.757 1.00 95.88 77 GLU A C 1
ATOM 599 O O . GLU A 1 77 ? 12.060 -2.534 -1.094 1.00 95.88 77 GLU A O 1
ATOM 604 N N . ALA A 1 78 ? 11.732 -1.363 -3.003 1.00 96.00 78 ALA A N 1
ATOM 605 C CA . ALA A 1 78 ? 11.181 -2.422 -3.831 1.00 96.00 78 ALA A CA 1
ATOM 606 C C . ALA A 1 78 ? 12.009 -2.571 -5.110 1.00 96.00 78 ALA A C 1
ATOM 608 O O . ALA A 1 78 ? 12.361 -1.587 -5.768 1.00 96.00 78 ALA A O 1
ATOM 609 N N . VAL A 1 79 ? 12.296 -3.820 -5.465 1.00 96.00 79 VAL A N 1
ATOM 610 C CA . VAL A 1 79 ? 13.016 -4.175 -6.688 1.00 96.00 79 VAL A CA 1
ATOM 611 C C . VAL A 1 79 ? 11.990 -4.528 -7.756 1.00 96.00 79 VAL A C 1
ATOM 613 O O . VAL A 1 79 ? 11.160 -5.414 -7.552 1.00 96.00 79 VAL A O 1
ATOM 616 N N . GLY A 1 80 ? 12.031 -3.811 -8.871 1.00 95.62 80 GLY A N 1
ATOM 617 C CA . GLY A 1 80 ? 11.195 -4.067 -10.033 1.00 95.62 80 GLY A CA 1
ATOM 618 C C . GLY A 1 80 ? 11.889 -4.939 -11.075 1.00 95.62 80 GLY A C 1
ATOM 619 O O . GLY A 1 80 ? 13.016 -5.405 -10.896 1.00 95.62 80 GLY A O 1
ATOM 620 N N . GLN A 1 81 ? 11.208 -5.121 -12.199 1.00 96.00 81 GLN A N 1
ATOM 621 C CA . GLN A 1 81 ? 11.710 -5.808 -13.387 1.00 96.00 81 GLN A CA 1
ATOM 622 C C . GLN A 1 81 ? 11.334 -5.012 -14.632 1.00 96.00 81 GLN A C 1
ATOM 624 O O . GLN A 1 81 ? 10.348 -4.281 -14.617 1.00 96.00 81 GLN A O 1
ATOM 629 N N . CYS A 1 82 ? 12.100 -5.141 -15.712 1.00 96.38 82 CYS A N 1
ATOM 630 C CA . CYS A 1 82 ? 11.713 -4.520 -16.973 1.00 96.38 82 CYS A CA 1
ATOM 631 C C . CYS A 1 82 ? 10.431 -5.155 -17.520 1.00 96.38 82 CYS A C 1
ATOM 633 O O . CYS A 1 82 ? 10.195 -6.351 -17.342 1.00 96.38 82 CYS A O 1
ATOM 635 N N . VAL A 1 83 ? 9.616 -4.350 -18.199 1.00 96.94 83 VAL A N 1
ATOM 636 C CA . VAL A 1 83 ? 8.497 -4.860 -19.002 1.00 96.94 83 VAL A CA 1
ATOM 637 C C . VAL A 1 83 ? 9.014 -5.758 -20.131 1.00 96.94 83 VAL A C 1
ATOM 639 O O . VAL A 1 83 ? 10.207 -5.775 -20.445 1.00 96.94 83 VAL A O 1
ATOM 642 N N . ALA A 1 84 ? 8.114 -6.512 -20.762 1.00 96.75 84 ALA A N 1
ATOM 643 C CA . ALA A 1 84 ? 8.466 -7.293 -21.943 1.00 96.75 84 ALA A CA 1
ATOM 644 C C . ALA A 1 84 ? 9.101 -6.397 -23.022 1.00 96.75 84 ALA A C 1
ATOM 646 O O . ALA A 1 84 ? 8.699 -5.249 -23.201 1.00 96.75 84 ALA A O 1
ATOM 647 N N . ASN A 1 85 ? 10.096 -6.936 -23.730 1.00 96.81 85 ASN A N 1
ATOM 648 C CA . ASN A 1 85 ? 10.864 -6.231 -24.760 1.00 96.81 85 ASN A CA 1
ATOM 649 C C . ASN A 1 85 ? 11.608 -4.977 -24.268 1.00 96.81 85 ASN A C 1
ATOM 651 O O . ASN A 1 85 ? 11.962 -4.117 -25.070 1.00 96.81 85 ASN A O 1
ATOM 655 N N . ALA A 1 86 ? 11.882 -4.880 -22.966 1.00 96.25 86 ALA A N 1
ATOM 656 C CA . ALA A 1 86 ? 12.742 -3.862 -22.383 1.00 96.25 86 ALA A CA 1
ATOM 657 C C . ALA A 1 86 ? 13.900 -4.502 -21.612 1.00 96.25 86 ALA A C 1
ATOM 659 O O . ALA A 1 86 ? 13.784 -5.593 -21.053 1.00 96.25 86 ALA A O 1
ATOM 660 N N . ALA A 1 87 ? 15.022 -3.797 -21.556 1.00 95.31 87 ALA A N 1
ATOM 661 C CA . ALA A 1 87 ? 16.188 -4.190 -20.786 1.00 95.31 87 ALA A CA 1
ATOM 662 C C . ALA A 1 87 ? 16.826 -2.972 -20.126 1.00 95.31 87 ALA A C 1
ATOM 664 O O . ALA A 1 87 ? 16.553 -1.823 -20.472 1.00 95.31 87 ALA A O 1
ATOM 665 N N . GLN A 1 88 ? 17.684 -3.226 -19.151 1.00 92.81 88 GLN A N 1
ATOM 666 C CA . GLN A 1 88 ? 18.420 -2.163 -18.488 1.00 92.81 88 GLN A CA 1
ATOM 667 C C . GLN A 1 88 ? 19.658 -1.790 -19.300 1.00 92.81 88 GLN A C 1
ATOM 669 O O . GLN A 1 88 ? 20.342 -2.688 -19.799 1.00 92.81 88 GLN A O 1
ATOM 674 N N . PRO A 1 89 ? 19.984 -0.496 -19.412 1.00 85.12 89 PRO A N 1
ATOM 675 C CA . PRO A 1 89 ? 21.145 -0.066 -20.170 1.00 85.12 89 PRO A CA 1
ATOM 676 C C . PRO A 1 89 ? 22.459 -0.382 -19.435 1.00 85.12 89 PRO A C 1
ATOM 678 O O . PRO A 1 89 ? 22.557 -0.275 -18.211 1.00 85.12 89 PRO A O 1
ATOM 681 N N . GLY A 1 90 ? 23.503 -0.693 -20.208 1.00 83.50 90 GLY A N 1
ATOM 682 C CA . GLY A 1 90 ? 24.889 -0.778 -19.738 1.00 83.50 90 GLY A CA 1
ATOM 683 C C . GLY A 1 90 ? 25.426 -2.197 -19.468 1.00 83.50 90 GLY A C 1
ATOM 684 O O . GLY A 1 90 ? 24.679 -3.171 -19.479 1.00 83.50 90 GLY A O 1
ATOM 685 N N . PRO A 1 91 ? 26.748 -2.324 -19.229 1.00 78.88 91 PRO A N 1
ATOM 686 C CA . PRO A 1 91 ? 27.446 -3.613 -19.131 1.00 78.88 91 PRO A CA 1
ATOM 687 C C . PRO A 1 91 ? 27.190 -4.382 -17.823 1.00 78.88 91 PRO A C 1
ATOM 689 O O . PRO A 1 91 ? 27.438 -5.579 -17.772 1.00 78.88 91 PRO A O 1
ATOM 692 N N . ASN A 1 92 ? 26.702 -3.711 -16.772 1.00 82.56 92 ASN A N 1
ATOM 693 C CA . ASN A 1 92 ? 26.365 -4.306 -15.473 1.00 82.56 92 ASN A CA 1
ATOM 694 C C . ASN A 1 92 ? 24.966 -3.835 -15.036 1.00 82.56 92 ASN A C 1
ATOM 696 O O . ASN A 1 92 ? 24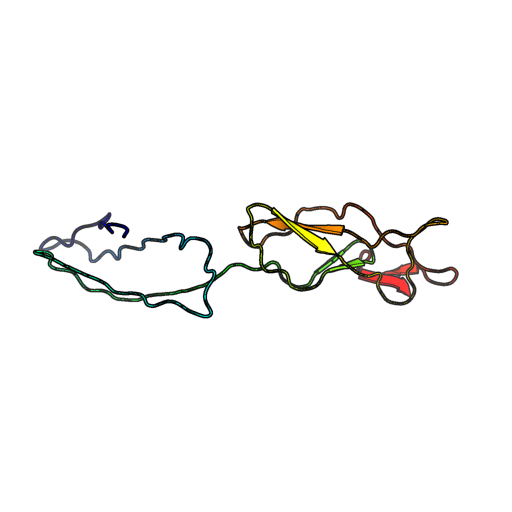.859 -2.913 -14.217 1.00 82.56 92 ASN A O 1
ATOM 700 N N . PRO A 1 93 ? 23.897 -4.412 -15.611 1.00 84.69 93 PRO A N 1
ATOM 701 C CA . PRO A 1 93 ? 22.531 -3.979 -15.352 1.00 84.69 93 PRO A CA 1
ATOM 702 C C . PRO A 1 93 ? 22.158 -4.202 -13.879 1.00 84.69 93 PRO A C 1
ATOM 704 O O . PRO A 1 93 ? 22.368 -5.280 -13.320 1.00 84.69 93 PRO A O 1
ATOM 707 N N . ARG A 1 94 ? 21.633 -3.158 -13.227 1.00 89.00 94 ARG A N 1
ATOM 708 C CA . ARG A 1 94 ? 21.132 -3.208 -11.843 1.00 89.00 94 ARG A CA 1
ATOM 709 C C . ARG A 1 94 ? 19.629 -3.016 -11.857 1.00 89.00 94 ARG A C 1
ATOM 711 O O . ARG A 1 94 ? 19.229 -1.954 -12.333 1.00 89.00 94 ARG A O 1
ATOM 718 N N . PRO A 1 95 ? 18.826 -3.927 -11.279 1.00 91.12 95 PRO A N 1
ATOM 719 C CA . PRO A 1 95 ? 17.371 -3.936 -11.435 1.00 91.12 95 PRO A CA 1
ATOM 720 C C . PRO A 1 95 ? 16.731 -2.588 -11.065 1.00 91.12 95 PRO A C 1
ATOM 722 O O . PRO A 1 95 ? 17.291 -1.865 -10.230 1.00 91.12 95 PRO A O 1
ATOM 725 N N . PRO A 1 96 ? 15.593 -2.219 -11.689 1.00 94.56 96 PRO A N 1
ATOM 726 C CA . PRO A 1 96 ? 14.935 -0.956 -11.402 1.00 94.56 96 PRO A CA 1
ATOM 727 C C . PRO A 1 96 ? 14.514 -0.930 -9.933 1.00 94.56 96 PRO A C 1
ATOM 729 O O . PRO A 1 96 ? 14.048 -1.934 -9.390 1.00 94.56 96 PRO A O 1
ATOM 732 N N . LYS A 1 97 ? 14.706 0.206 -9.266 1.00 95.00 97 LYS A N 1
ATOM 733 C CA . LYS A 1 97 ? 14.372 0.373 -7.844 1.00 95.00 97 LYS A CA 1
ATOM 734 C C . LYS A 1 97 ? 13.347 1.475 -7.648 1.00 95.00 97 LYS A C 1
ATOM 736 O O . LYS A 1 97 ? 13.424 2.508 -8.306 1.00 95.00 97 LYS A O 1
ATOM 741 N N . MET A 1 98 ? 12.438 1.270 -6.703 1.00 95.44 98 MET A N 1
ATOM 742 C CA . MET A 1 98 ? 11.455 2.263 -6.276 1.00 95.44 98 MET A CA 1
ATOM 743 C C . MET A 1 98 ? 11.260 2.181 -4.765 1.00 95.44 98 MET A C 1
ATOM 745 O O . MET A 1 98 ? 11.653 1.200 -4.132 1.00 95.44 98 MET A O 1
ATOM 749 N N . PHE A 1 99 ? 10.665 3.210 -4.173 1.00 96.50 99 PHE A N 1
ATOM 750 C CA . PHE A 1 99 ? 10.473 3.286 -2.730 1.00 96.50 99 PHE A CA 1
ATOM 751 C C . PHE A 1 99 ? 8.994 3.433 -2.374 1.00 96.50 99 PHE A C 1
ATOM 753 O O . PHE A 1 99 ? 8.307 4.313 -2.888 1.00 96.50 99 PHE A O 1
ATOM 760 N N . CYS A 1 100 ? 8.520 2.560 -1.490 1.00 97.75 100 CYS A N 1
ATOM 761 C CA . CYS A 1 100 ? 7.165 2.546 -0.955 1.00 97.75 100 CYS A CA 1
ATOM 762 C C . CYS A 1 100 ? 7.151 3.194 0.435 1.00 97.75 100 CYS A C 1
ATOM 764 O O . CYS A 1 100 ? 7.865 2.743 1.334 1.00 97.75 100 CYS A O 1
ATOM 766 N N . GLY A 1 101 ? 6.359 4.248 0.615 1.00 96.62 101 GLY A N 1
ATOM 767 C CA . GLY A 1 101 ? 6.158 4.917 1.897 1.00 96.62 101 GLY A CA 1
ATOM 768 C C . GLY A 1 101 ? 5.233 4.135 2.831 1.00 96.62 101 GLY A C 1
ATOM 769 O O . GLY A 1 101 ? 4.368 3.374 2.393 1.00 96.62 101 GLY A O 1
ATOM 770 N N . GLU A 1 102 ? 5.372 4.347 4.141 1.00 94.06 102 GLU A N 1
ATOM 771 C CA . GLU A 1 102 ? 4.496 3.747 5.164 1.00 94.06 102 GLU A CA 1
ATOM 772 C C . GLU A 1 102 ? 3.007 4.120 5.023 1.00 94.06 102 GLU A C 1
ATOM 774 O O . GLU A 1 102 ? 2.120 3.460 5.572 1.00 94.06 102 GLU A O 1
ATOM 779 N N . ASP A 1 103 ? 2.710 5.177 4.272 1.00 94.00 103 ASP A N 1
ATOM 780 C CA . ASP A 1 103 ? 1.368 5.619 3.926 1.00 94.00 103 ASP A CA 1
ATOM 781 C C . ASP A 1 103 ? 0.765 4.875 2.720 1.00 94.00 103 ASP A C 1
ATOM 783 O O . ASP A 1 103 ? -0.395 5.136 2.377 1.00 94.00 103 ASP A O 1
ATOM 787 N N . GLY A 1 104 ? 1.497 3.909 2.155 1.00 96.44 104 GLY A N 1
ATOM 788 C CA . GLY A 1 104 ? 1.090 3.095 1.013 1.00 96.44 104 GLY A CA 1
ATOM 789 C C . GLY A 1 104 ? 1.249 3.798 -0.334 1.00 96.44 104 GLY A C 1
ATOM 790 O O . GLY A 1 104 ? 0.654 3.340 -1.308 1.00 96.44 104 GLY A O 1
ATOM 791 N N . GLN A 1 105 ? 2.002 4.900 -0.394 1.00 97.25 105 GLN A N 1
ATOM 792 C CA . GLN A 1 105 ? 2.278 5.630 -1.630 1.00 97.25 105 GLN A CA 1
ATOM 793 C C . GLN A 1 105 ? 3.680 5.314 -2.160 1.00 97.25 105 GLN A C 1
ATOM 795 O O . GLN A 1 105 ? 4.644 5.198 -1.402 1.00 97.25 105 GLN A O 1
ATOM 800 N N . TRP A 1 106 ? 3.799 5.179 -3.479 1.00 96.94 106 TRP A N 1
ATOM 801 C CA . TRP A 1 106 ? 5.098 5.129 -4.147 1.00 96.94 106 TRP A CA 1
ATOM 802 C C . TRP A 1 106 ? 5.712 6.532 -4.214 1.00 96.94 106 TRP A C 1
ATOM 804 O O . TRP A 1 106 ? 4.988 7.513 -4.368 1.00 96.94 106 TRP A O 1
ATOM 814 N N . VAL A 1 107 ? 7.042 6.635 -4.170 1.00 93.38 107 VAL A N 1
ATOM 815 C CA . VAL A 1 107 ? 7.734 7.864 -4.602 1.00 93.38 107 VAL A CA 1
ATOM 816 C C . VAL A 1 107 ? 7.472 8.140 -6.086 1.00 93.38 107 VAL A C 1
ATOM 818 O O . VAL A 1 107 ? 7.207 7.219 -6.856 1.00 93.38 107 VAL A O 1
ATOM 821 N N . ASP A 1 108 ? 7.581 9.395 -6.520 1.00 86.62 108 ASP A N 1
ATOM 822 C CA . ASP A 1 108 ? 7.195 9.764 -7.886 1.00 86.62 108 ASP A CA 1
ATOM 823 C C . ASP A 1 108 ? 8.056 9.114 -8.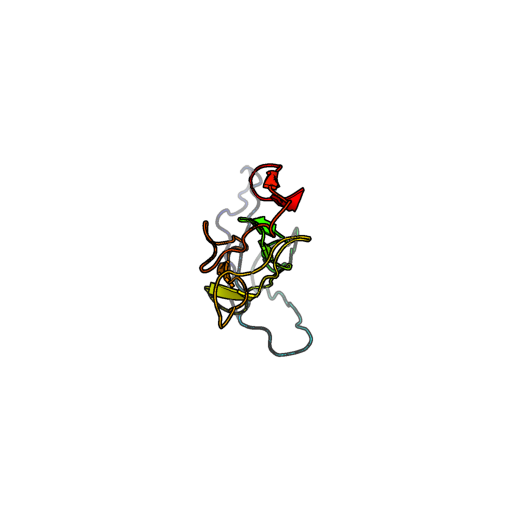977 1.00 86.62 108 ASP A C 1
ATOM 825 O O . ASP A 1 108 ? 7.540 8.788 -10.046 1.00 86.62 108 ASP A O 1
ATOM 829 N N . GLN A 1 109 ? 9.346 8.875 -8.732 1.00 87.81 109 GLN A N 1
ATOM 830 C CA . GLN A 1 109 ? 10.252 8.348 -9.755 1.00 87.81 109 GLN A CA 1
ATOM 831 C C . GLN A 1 109 ? 11.079 7.152 -9.266 1.00 87.81 109 GLN A C 1
ATOM 833 O O . GLN A 1 109 ? 11.530 7.145 -8.117 1.00 87.81 109 GLN A O 1
ATOM 838 N N . PRO A 1 110 ? 11.294 6.138 -10.127 1.00 86.94 110 PRO A N 1
ATOM 839 C CA . PRO A 1 110 ? 12.235 5.064 -9.848 1.00 86.94 110 PRO A CA 1
ATOM 840 C C . PRO A 1 110 ? 13.685 5.561 -9.941 1.00 86.94 110 PRO A C 1
ATOM 842 O O . PRO A 1 110 ? 14.005 6.465 -10.708 1.00 86.94 110 PRO A O 1
ATOM 845 N N . THR A 1 111 ? 14.585 4.935 -9.184 1.00 86.50 111 THR A N 1
ATOM 846 C CA . THR A 1 111 ? 16.019 5.276 -9.163 1.00 86.50 111 THR A CA 1
ATOM 847 C C . THR A 1 111 ? 16.720 4.906 -10.470 1.00 86.50 111 THR A C 1
ATOM 849 O O . THR A 1 111 ? 17.692 5.541 -10.870 1.00 86.50 111 THR A O 1
ATOM 852 N N . THR A 1 112 ? 16.257 3.838 -11.115 1.00 83.75 112 THR A N 1
ATOM 853 C CA . THR A 1 112 ? 16.796 3.297 -12.365 1.00 83.75 112 THR A CA 1
ATOM 854 C C . THR A 1 112 ? 15.636 2.823 -13.234 1.00 83.75 112 THR A C 1
ATOM 856 O O . THR A 1 112 ? 14.662 2.275 -12.717 1.00 83.75 112 THR A O 1
ATOM 859 N N . THR A 1 113 ? 15.739 3.038 -14.544 1.00 85.69 113 THR A N 1
ATOM 860 C CA . THR A 1 113 ? 14.692 2.726 -15.527 1.00 85.69 113 THR A CA 1
ATOM 861 C C . THR A 1 113 ? 15.169 1.684 -16.535 1.00 85.69 113 THR A C 1
ATOM 863 O O . THR A 1 113 ? 16.367 1.404 -16.654 1.00 85.69 113 THR A O 1
ATOM 866 N N . CYS A 1 114 ? 14.218 1.084 -17.246 1.00 94.56 114 CYS A N 1
ATOM 867 C CA . CYS A 1 114 ? 14.490 0.213 -18.384 1.00 94.56 114 CYS A CA 1
ATOM 868 C C . CYS A 1 114 ? 14.298 0.979 -19.696 1.00 94.56 114 CYS A C 1
ATOM 870 O O . CYS A 1 114 ? 13.641 2.017 -19.734 1.00 94.56 114 CYS A O 1
ATOM 872 N N . THR A 1 115 ? 14.855 0.447 -20.777 1.00 94.88 115 THR A N 1
ATOM 873 C CA . THR A 1 115 ? 14.717 0.971 -22.140 1.00 94.88 115 THR A CA 1
ATOM 874 C C . THR A 1 115 ? 14.239 -0.135 -23.067 1.00 94.88 115 THR A C 1
ATOM 876 O O . THR A 1 115 ? 14.648 -1.286 -22.895 1.00 94.88 115 THR A O 1
ATOM 879 N N . CYS A 1 116 ? 13.401 0.196 -24.052 1.00 96.81 116 CYS A N 1
ATOM 880 C CA . CYS A 1 116 ? 12.972 -0.777 -25.053 1.00 96.81 116 CYS A CA 1
ATOM 881 C C . CYS A 1 116 ? 14.172 -1.355 -25.811 1.00 96.81 116 CYS A C 1
ATOM 883 O O . CYS A 1 116 ? 15.164 -0.669 -26.073 1.00 96.81 116 CYS A O 1
ATOM 885 N N . LEU A 1 117 ? 14.088 -2.643 -26.128 1.00 96.56 117 LEU A N 1
ATOM 886 C CA . LEU A 1 117 ? 15.057 -3.330 -26.966 1.00 96.56 117 LEU A CA 1
ATOM 887 C C . LEU A 1 117 ? 15.000 -2.784 -28.403 1.00 96.56 117 LEU A C 1
ATOM 889 O O . LEU A 1 117 ? 13.969 -2.252 -28.820 1.00 96.56 117 LEU A O 1
ATOM 893 N N . PRO A 1 118 ? 16.079 -2.940 -29.193 1.00 95.69 118 PRO A N 1
ATOM 894 C CA . PRO A 1 118 ? 16.063 -2.569 -30.602 1.00 95.69 118 PRO A CA 1
ATOM 895 C C . PRO A 1 118 ? 14.887 -3.214 -31.348 1.00 95.69 118 PRO A C 1
ATOM 897 O O . PRO A 1 118 ? 14.668 -4.419 -31.236 1.00 95.69 118 PRO A O 1
ATOM 900 N N . GLY A 1 119 ? 14.154 -2.406 -32.116 1.00 96.31 119 GLY A N 1
ATOM 901 C CA . GLY A 1 119 ? 12.950 -2.837 -32.833 1.00 96.31 119 GLY A CA 1
ATOM 902 C C . GLY A 1 119 ? 11.638 -2.652 -32.066 1.00 96.31 119 GLY A C 1
ATOM 903 O O . GLY A 1 119 ? 10.597 -2.947 -32.637 1.00 96.31 119 GLY A O 1
ATOM 904 N N . PHE A 1 120 ? 11.685 -2.141 -30.830 1.00 96.94 120 PHE A N 1
ATOM 905 C CA . PHE A 1 120 ? 10.512 -1.796 -30.027 1.00 96.94 120 PHE A CA 1
ATOM 906 C C . PHE A 1 120 ? 10.548 -0.327 -29.598 1.00 96.94 120 PHE A C 1
ATOM 908 O O . PHE A 1 120 ? 11.618 0.235 -29.348 1.00 96.94 120 PHE A O 1
ATOM 915 N N . GLU A 1 121 ? 9.377 0.274 -29.433 1.00 95.44 121 GLU A N 1
ATOM 916 C CA . GLU A 1 121 ? 9.194 1.628 -28.924 1.00 95.44 121 GLU A CA 1
ATOM 917 C C . GLU A 1 121 ? 8.278 1.666 -27.697 1.00 95.44 121 GLU A C 1
ATOM 919 O O . GLU A 1 121 ? 7.429 0.799 -27.476 1.00 95.44 121 GLU A O 1
ATOM 924 N N . ALA A 1 122 ? 8.468 2.686 -26.859 1.00 95.38 122 ALA A N 1
ATOM 925 C CA . ALA A 1 122 ? 7.644 2.874 -25.676 1.00 95.38 122 ALA A CA 1
ATOM 926 C C . ALA A 1 122 ? 6.227 3.286 -26.090 1.00 95.38 122 ALA A C 1
ATOM 928 O O . ALA A 1 122 ? 6.039 4.257 -26.820 1.00 95.38 122 ALA A O 1
ATOM 929 N N . SER A 1 123 ? 5.221 2.598 -25.560 1.00 94.06 123 SER A N 1
ATOM 930 C CA . SER A 1 123 ? 3.816 2.926 -25.800 1.00 94.06 123 SER A CA 1
ATOM 931 C C . SER A 1 123 ? 3.040 3.049 -24.489 1.00 94.06 123 SER A C 1
ATOM 933 O O . SER A 1 123 ? 3.552 2.770 -23.399 1.00 94.06 123 SER A O 1
ATOM 935 N N . HIS A 1 124 ? 1.815 3.576 -24.586 1.00 88.94 124 HIS A N 1
ATOM 936 C CA . HIS A 1 124 ? 0.925 3.806 -23.442 1.00 88.94 124 HIS A CA 1
ATOM 937 C C . HIS A 1 124 ? 1.548 4.654 -22.314 1.00 88.94 124 HIS A C 1
ATOM 939 O O . HIS A 1 124 ? 1.216 4.473 -21.149 1.00 88.94 124 HIS A O 1
ATOM 945 N N . GLY A 1 125 ? 2.438 5.596 -22.651 1.00 84.62 125 GLY A N 1
ATOM 946 C CA . GLY A 1 125 ? 3.111 6.441 -21.658 1.00 84.62 125 GLY A CA 1
ATOM 947 C C . GLY A 1 125 ? 4.148 5.680 -20.827 1.00 84.62 125 GLY A C 1
ATOM 948 O O . GLY A 1 125 ? 4.135 5.771 -19.604 1.00 84.62 125 GLY A O 1
ATOM 949 N N . GLU A 1 126 ? 5.031 4.927 -21.497 1.00 87.25 126 GLU A N 1
ATOM 950 C CA . GLU A 1 126 ? 6.105 4.117 -20.890 1.00 87.25 126 GLU A CA 1
ATOM 951 C C . GLU A 1 126 ? 5.617 2.941 -20.024 1.00 87.25 126 GLU A C 1
ATOM 953 O O . GLU A 1 126 ? 6.285 2.541 -19.063 1.00 87.25 126 GLU A O 1
ATOM 958 N N . LEU A 1 127 ? 4.461 2.366 -20.362 1.00 94.00 127 LEU A N 1
ATOM 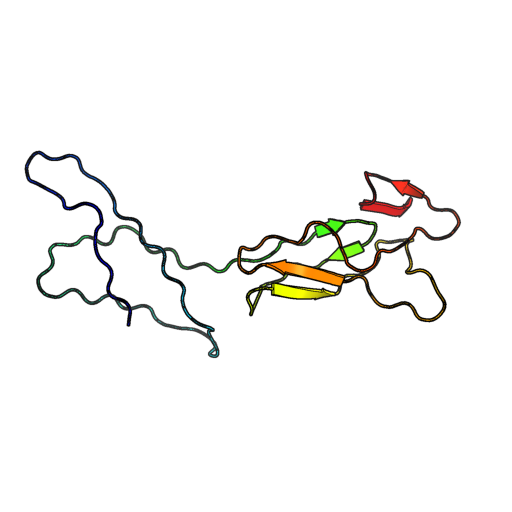959 C CA . LEU A 1 127 ? 3.928 1.184 -19.676 1.00 94.00 127 LEU A CA 1
ATOM 960 C C . LEU A 1 127 ? 4.311 -0.130 -20.363 1.00 94.00 127 LEU A C 1
ATOM 962 O O . LEU A 1 127 ? 4.306 -1.175 -19.718 1.00 94.00 127 LEU A O 1
ATOM 966 N N . GLU A 1 128 ? 4.655 -0.096 -21.648 1.00 95.62 128 GLU A N 1
ATOM 967 C CA . GLU A 1 128 ? 5.060 -1.277 -22.413 1.00 95.62 128 GLU A CA 1
ATOM 968 C C . GLU A 1 128 ? 5.959 -0.902 -23.603 1.00 95.62 128 GLU A C 1
ATOM 970 O O . GLU A 1 128 ? 6.002 0.261 -24.012 1.00 95.62 128 GLU A O 1
ATOM 975 N N . CYS A 1 129 ? 6.656 -1.896 -24.162 1.00 96.75 129 CYS A N 1
ATOM 976 C CA . CYS A 1 129 ? 7.445 -1.779 -25.389 1.00 96.75 129 CYS A CA 1
ATOM 977 C C . CYS A 1 129 ? 6.800 -2.611 -26.506 1.00 96.75 129 CYS A C 1
ATOM 979 O O . CYS A 1 129 ? 6.610 -3.822 -26.330 1.00 96.75 129 CYS A O 1
ATOM 981 N N . ARG A 1 130 ? 6.467 -1.970 -27.631 1.00 93.31 130 ARG A N 1
ATOM 982 C CA . ARG A 1 130 ? 5.798 -2.580 -28.792 1.00 93.31 130 ARG A CA 1
ATOM 983 C C . ARG A 1 130 ? 6.540 -2.343 -30.091 1.00 93.31 130 ARG A C 1
ATOM 985 O O . ARG A 1 130 ? 7.252 -1.323 -30.169 1.00 93.31 130 ARG A O 1
#

Mean predicted aligned error: 5.81 Å